Protein AF-A0A5M9J0Z9-F1 (afdb_monomer_lite)

Structure (mmCIF, N/CA/C/O backbone):
data_AF-A0A5M9J0Z9-F1
#
_entry.id   AF-A0A5M9J0Z9-F1
#
loop_
_atom_site.group_PDB
_atom_site.id
_atom_site.type_symbol
_atom_site.label_atom_id
_atom_site.label_alt_id
_atom_site.label_comp_id
_atom_site.label_asym_id
_atom_site.label_entity_id
_atom_site.label_seq_id
_atom_site.pdbx_PDB_ins_code
_atom_site.Cartn_x
_atom_site.Cartn_y
_atom_site.Cartn_z
_atom_site.occupancy
_atom_site.B_iso_or_equiv
_atom_site.auth_seq_id
_atom_site.auth_comp_id
_atom_site.auth_asym_id
_atom_site.auth_atom_id
_atom_site.pdbx_PDB_model_num
A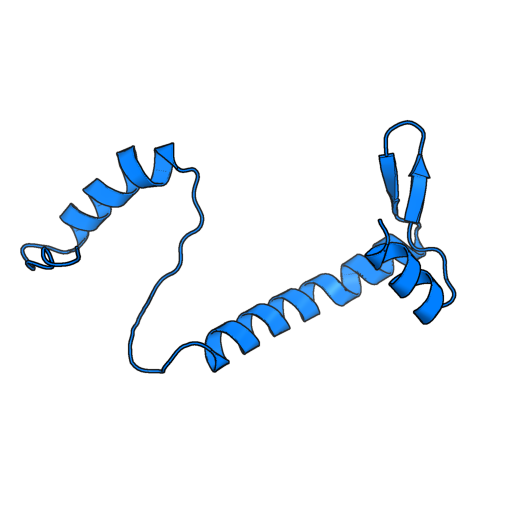TOM 1 N N . MET A 1 1 ? -14.709 8.077 1.465 1.00 53.50 1 MET A N 1
ATOM 2 C CA . MET A 1 1 ? -15.588 7.350 2.412 1.00 53.50 1 MET A CA 1
ATOM 3 C C . MET A 1 1 ? -16.349 6.219 1.716 1.00 53.50 1 MET A C 1
ATOM 5 O O . MET A 1 1 ? -16.259 5.108 2.203 1.00 53.50 1 MET A O 1
ATOM 9 N N . LEU A 1 2 ? -16.974 6.452 0.547 1.00 55.47 2 LEU A N 1
ATOM 10 C CA . LEU A 1 2 ? -17.683 5.414 -0.234 1.00 55.47 2 LEU A CA 1
ATOM 11 C C . LEU A 1 2 ? -16.816 4.203 -0.644 1.00 55.47 2 LEU A C 1
ATOM 13 O O . LEU A 1 2 ? -17.276 3.070 -0.568 1.00 55.47 2 LEU A O 1
ATOM 17 N N . VAL A 1 3 ? -15.550 4.427 -1.020 1.00 57.91 3 VAL A N 1
ATOM 18 C CA . VAL A 1 3 ? -14.634 3.345 -1.442 1.00 57.91 3 VAL A CA 1
ATOM 19 C C . VAL A 1 3 ? -14.294 2.388 -0.291 1.00 57.91 3 VAL A C 1
ATOM 21 O O . VAL A 1 3 ? -14.245 1.179 -0.488 1.00 57.91 3 VAL A O 1
ATOM 24 N N . ALA A 1 4 ? -14.113 2.914 0.924 1.00 61.25 4 ALA A N 1
ATOM 25 C CA . ALA A 1 4 ? -13.791 2.105 2.098 1.00 61.25 4 ALA A CA 1
ATOM 26 C C . ALA A 1 4 ? -14.956 1.181 2.481 1.00 61.25 4 ALA A C 1
ATOM 28 O O . ALA A 1 4 ? -14.744 0.008 2.762 1.00 61.25 4 ALA A O 1
ATOM 29 N N . THR A 1 5 ? -16.192 1.686 2.413 1.00 64.00 5 THR A N 1
ATOM 30 C CA . THR A 1 5 ? -17.393 0.904 2.733 1.00 64.00 5 THR A CA 1
ATOM 31 C C . THR A 1 5 ? -17.616 -0.231 1.735 1.00 64.00 5 THR A C 1
ATOM 33 O O . THR A 1 5 ? -18.000 -1.324 2.132 1.00 64.00 5 THR A O 1
ATOM 36 N N . HIS A 1 6 ? -17.327 -0.012 0.447 1.00 72.56 6 HIS A N 1
ATOM 37 C CA . HIS A 1 6 ? -17.419 -1.071 -0.563 1.00 72.56 6 HIS A CA 1
ATOM 38 C C . HIS A 1 6 ? -16.424 -2.208 -0.289 1.00 72.56 6 HIS A C 1
ATOM 40 O O . HIS A 1 6 ? -16.767 -3.382 -0.406 1.00 72.56 6 HIS A O 1
ATOM 46 N N . LEU A 1 7 ? -15.207 -1.865 0.141 1.00 76.69 7 LEU A N 1
ATOM 47 C CA . LEU A 1 7 ? -14.186 -2.846 0.496 1.00 76.69 7 LEU A CA 1
ATOM 48 C C . LEU A 1 7 ? -14.576 -3.665 1.738 1.00 76.69 7 LEU A C 1
ATOM 50 O O . LEU A 1 7 ? -14.436 -4.885 1.739 1.00 76.69 7 LEU A O 1
ATOM 54 N N . GLU A 1 8 ? -15.122 -3.017 2.769 1.00 79.31 8 GLU A N 1
ATOM 55 C CA . GLU A 1 8 ? -15.630 -3.706 3.963 1.00 79.31 8 GLU A CA 1
ATOM 56 C C . GLU A 1 8 ? -16.792 -4.654 3.641 1.00 79.31 8 GLU A C 1
ATOM 58 O O . GLU A 1 8 ? -16.852 -5.756 4.185 1.00 79.31 8 GLU A O 1
ATOM 63 N N . VAL A 1 9 ? -17.684 -4.259 2.725 1.00 77.62 9 VAL A N 1
ATOM 64 C CA . VAL A 1 9 ? -18.789 -5.107 2.248 1.00 77.62 9 VAL A CA 1
ATOM 65 C C . VAL A 1 9 ? -18.264 -6.330 1.497 1.00 77.62 9 VAL A C 1
ATOM 67 O O . VAL A 1 9 ? -18.752 -7.433 1.726 1.00 77.62 9 VAL 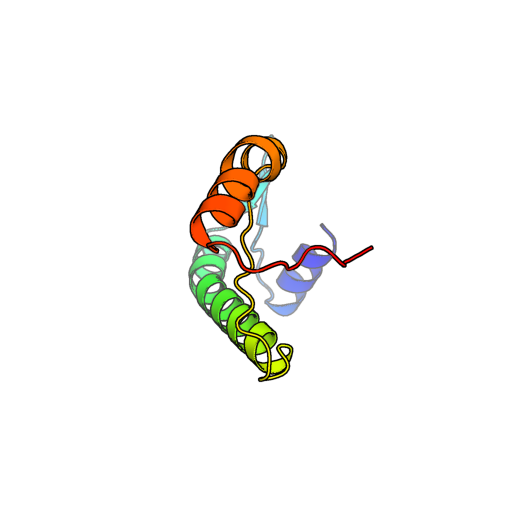A O 1
ATOM 70 N N . MET A 1 10 ? -17.249 -6.167 0.645 1.00 78.38 10 MET A N 1
ATOM 71 C CA . MET A 1 10 ? -16.645 -7.287 -0.085 1.00 78.38 10 MET A CA 1
ATOM 72 C C . MET A 1 10 ? -15.896 -8.268 0.828 1.00 78.38 10 MET A C 1
ATOM 74 O O . MET A 1 10 ? -15.934 -9.472 0.592 1.00 78.38 10 MET A O 1
ATOM 78 N N . ILE A 1 11 ? -15.215 -7.768 1.863 1.00 82.75 11 ILE A N 1
ATOM 79 C CA . ILE A 1 11 ? -14.436 -8.592 2.805 1.00 82.75 11 ILE A CA 1
ATOM 80 C C . ILE A 1 11 ? -15.332 -9.174 3.915 1.00 82.75 11 ILE A C 1
ATOM 82 O O . ILE A 1 11 ? -14.972 -10.155 4.566 1.00 82.75 11 ILE A O 1
ATOM 86 N N . GLY A 1 12 ? -16.507 -8.583 4.151 1.00 82.81 12 GLY A N 1
ATOM 87 C CA . GLY A 1 12 ? -17.436 -8.989 5.209 1.00 82.81 12 GLY A CA 1
ATOM 88 C C . GLY A 1 12 ? -16.938 -8.669 6.625 1.00 82.81 12 GLY A C 1
ATOM 89 O O . GLY A 1 12 ? -17.470 -9.191 7.606 1.00 82.81 12 GLY A O 1
ATOM 90 N N . ARG A 1 13 ? -15.903 -7.830 6.756 1.00 83.44 13 ARG A N 1
ATOM 91 C CA . ARG A 1 13 ? -15.315 -7.396 8.032 1.00 83.44 13 ARG A CA 1
ATOM 92 C C . ARG A 1 13 ? -15.171 -5.881 8.043 1.00 83.44 13 ARG A C 1
ATOM 94 O O . ARG A 1 13 ? -14.773 -5.278 7.053 1.00 83.44 13 ARG A O 1
ATOM 101 N N . GLN A 1 14 ? -15.432 -5.287 9.203 1.00 81.81 14 GLN A N 1
ATOM 102 C CA . GLN A 1 14 ? -15.170 -3.874 9.438 1.00 81.81 14 GLN A CA 1
ATOM 103 C C . GLN A 1 14 ? -13.659 -3.653 9.596 1.00 81.81 14 GLN A C 1
ATOM 105 O O . GLN A 1 14 ? -13.025 -4.206 10.501 1.00 81.81 14 GLN A O 1
ATOM 110 N N . LEU A 1 15 ? -13.081 -2.866 8.695 1.00 84.31 15 LEU A N 1
ATOM 111 C CA . LEU A 1 15 ? -11.665 -2.500 8.672 1.00 84.31 15 LEU A CA 1
ATOM 112 C C . LEU A 1 15 ? -11.435 -1.134 9.319 1.00 84.31 15 LEU A C 1
ATOM 114 O O . LEU A 1 15 ? -10.332 -0.850 9.780 1.00 84.31 15 LEU A O 1
ATOM 118 N N . PHE A 1 16 ? -12.479 -0.311 9.390 1.00 85.38 16 PHE A N 1
ATOM 119 C CA . PHE A 1 16 ? -12.445 1.060 9.858 1.00 85.38 16 PHE A CA 1
ATOM 120 C C . PHE A 1 16 ? -13.476 1.283 10.968 1.00 85.38 16 PHE A C 1
ATOM 122 O O . PHE A 1 16 ? -14.647 0.932 10.846 1.00 85.38 16 PHE A O 1
ATOM 129 N N . VAL A 1 17 ? -13.062 1.937 12.048 1.00 85.00 17 VAL A N 1
ATOM 130 C CA . VAL A 1 17 ? -13.938 2.401 13.128 1.00 85.00 17 VAL A CA 1
ATOM 131 C C . VAL A 1 17 ? -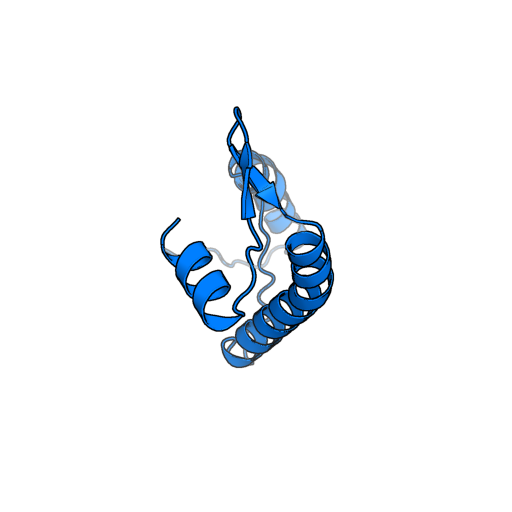13.950 3.922 13.177 1.00 85.00 17 VAL A C 1
ATOM 133 O O . VAL A 1 17 ? -12.934 4.587 12.959 1.00 85.00 17 VAL A O 1
ATOM 136 N N . ARG A 1 18 ? -15.122 4.496 13.462 1.00 82.31 18 ARG A N 1
ATOM 137 C CA . ARG A 1 18 ? -15.254 5.939 13.679 1.00 82.31 18 ARG A CA 1
ATOM 138 C C . ARG A 1 18 ? -14.751 6.287 15.075 1.00 82.31 18 ARG A C 1
ATOM 140 O O . ARG A 1 18 ? -15.324 5.851 16.068 1.00 82.31 18 ARG A O 1
ATOM 147 N N . ALA A 1 19 ? -13.714 7.109 15.135 1.00 79.19 19 ALA A N 1
ATOM 148 C CA . ALA A 1 19 ? -13.216 7.723 16.353 1.00 79.19 19 ALA A CA 1
ATOM 149 C C . ALA A 1 19 ? -13.642 9.197 16.413 1.00 79.19 19 ALA A C 1
ATOM 151 O O . ALA A 1 19 ? -13.926 9.828 15.395 1.00 79.19 19 ALA A O 1
ATOM 152 N N . ALA A 1 20 ? -13.622 9.787 17.611 1.00 74.81 20 ALA A N 1
ATOM 153 C CA . ALA A 1 20 ? -13.999 11.189 17.828 1.00 74.81 20 ALA A CA 1
ATOM 154 C C . ALA A 1 20 ? -13.166 12.204 17.009 1.00 74.81 20 ALA A C 1
ATOM 156 O O . ALA A 1 20 ? -13.566 13.355 16.870 1.00 74.81 20 ALA A O 1
ATOM 157 N N . ARG A 1 21 ? -12.010 11.789 16.467 1.00 75.56 21 ARG A N 1
ATOM 158 C CA . ARG A 1 21 ? -11.098 12.622 15.663 1.00 75.56 21 ARG A CA 1
ATOM 159 C C . ARG A 1 21 ? -10.848 12.089 14.247 1.00 75.56 21 ARG A C 1
ATOM 161 O O . ARG A 1 21 ? -9.915 12.543 13.596 1.00 75.56 21 ARG A O 1
ATOM 168 N N . GLY A 1 22 ? -11.651 11.142 13.762 1.00 80.81 22 GLY A N 1
ATOM 169 C CA . GLY A 1 22 ? -11.504 10.626 12.402 1.00 80.81 22 GLY A CA 1
ATOM 170 C C . GLY A 1 22 ? -11.819 9.144 12.273 1.00 80.81 22 GLY A C 1
ATOM 171 O O . GLY A 1 22 ? -12.670 8.602 12.973 1.00 80.81 22 GLY A O 1
ATOM 172 N N . VAL A 1 23 ? -11.140 8.496 11.335 1.00 83.38 23 VAL A N 1
ATOM 173 C CA . VAL A 1 23 ? -11.288 7.071 11.057 1.00 83.38 23 VAL A CA 1
ATOM 174 C C . VAL A 1 23 ? -10.017 6.366 11.509 1.00 83.38 23 VAL A C 1
ATOM 176 O O . VAL A 1 23 ? -8.926 6.756 11.101 1.00 83.38 23 VAL A O 1
ATOM 179 N N . THR A 1 24 ? -10.169 5.339 12.336 1.00 86.69 24 THR A N 1
ATOM 180 C CA . THR A 1 24 ? -9.065 4.493 12.803 1.00 86.69 24 THR A CA 1
ATOM 181 C C . THR A 1 24 ? -9.252 3.087 12.248 1.00 86.69 24 THR A C 1
ATOM 183 O O . THR A 1 24 ? -10.377 2.677 11.968 1.00 86.69 24 THR A O 1
ATOM 186 N N . LEU A 1 25 ? -8.165 2.346 12.063 1.00 87.31 25 LEU A N 1
ATOM 187 C CA . LEU A 1 25 ? -8.231 0.954 11.633 1.00 87.31 25 LEU A CA 1
ATOM 188 C C . LEU A 1 25 ? -8.664 0.048 12.792 1.00 87.31 25 LEU A C 1
ATOM 190 O O . LEU A 1 25 ? -8.370 0.311 13.958 1.00 87.31 25 LEU A O 1
ATOM 194 N N . THR A 1 26 ? -9.374 -1.030 12.473 1.00 90.00 26 THR A N 1
ATOM 195 C CA . THR A 1 26 ? -9.537 -2.164 13.391 1.00 90.00 26 THR A CA 1
ATOM 196 C C . THR A 1 26 ? -8.263 -3.014 13.387 1.00 90.00 26 THR A C 1
ATOM 198 O O . THR A 1 26 ? -7.484 -2.914 12.442 1.00 90.00 26 THR A O 1
ATOM 201 N N . PRO A 1 27 ? -8.054 -3.927 14.354 1.00 89.31 27 PRO A N 1
ATOM 202 C CA . PRO A 1 27 ? -6.921 -4.859 14.301 1.00 89.31 27 PRO A CA 1
ATOM 203 C C . PRO A 1 27 ? -6.876 -5.676 12.997 1.00 89.31 27 PRO A C 1
ATOM 205 O O . PRO A 1 27 ? -5.810 -5.947 12.453 1.00 89.31 27 PRO A O 1
ATOM 208 N N . VAL A 1 28 ? -8.051 -6.023 12.458 1.00 86.94 28 VAL A N 1
ATOM 209 C CA . VAL A 1 28 ? -8.182 -6.685 11.151 1.00 86.94 28 VAL A CA 1
ATOM 210 C C . VAL A 1 28 ? -7.805 -5.729 10.015 1.00 86.94 28 VAL A C 1
ATOM 212 O O . VAL A 1 28 ? -7.114 -6.134 9.087 1.00 86.94 28 VAL A O 1
ATOM 215 N N . GLY A 1 29 ? -8.217 -4.462 10.102 1.00 89.31 29 GLY A N 1
ATOM 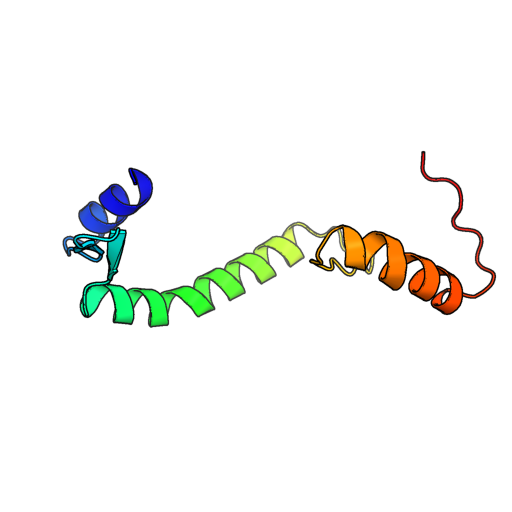216 C CA . GLY A 1 29 ? -7.830 -3.402 9.171 1.00 89.31 29 GLY A CA 1
ATOM 217 C C . GLY A 1 29 ? -6.328 -3.133 9.141 1.00 89.31 29 GLY A C 1
ATOM 218 O O . GLY A 1 29 ? -5.768 -2.985 8.059 1.00 89.31 29 GLY A O 1
ATOM 219 N N . GLU A 1 30 ? -5.662 -3.117 10.296 1.00 90.06 30 GLU A N 1
ATOM 220 C CA . GLU A 1 30 ? -4.207 -2.939 10.384 1.00 90.06 30 GLU A CA 1
ATOM 221 C C . GLU A 1 30 ? -3.454 -4.110 9.756 1.00 90.06 30 GLU A C 1
ATOM 223 O O . GLU A 1 30 ? -2.539 -3.894 8.960 1.00 90.06 30 GLU A O 1
ATOM 228 N N . GLN A 1 31 ? -3.867 -5.344 10.059 1.00 89.62 31 GLN A N 1
ATOM 229 C CA . GLN A 1 31 ? -3.268 -6.535 9.462 1.00 89.62 31 GLN A CA 1
ATOM 230 C C . GLN A 1 31 ? -3.474 -6.553 7.941 1.00 89.62 31 GLN A C 1
ATOM 232 O O . GLN A 1 31 ? -2.516 -6.715 7.191 1.00 89.62 31 GLN A O 1
ATOM 237 N N . TYR A 1 32 ? -4.699 -6.287 7.480 1.00 87.94 32 TYR A N 1
ATOM 238 C CA . TYR A 1 32 ? -5.012 -6.214 6.053 1.00 87.94 32 TYR A CA 1
ATOM 239 C C . TYR A 1 32 ? -4.202 -5.126 5.337 1.00 87.94 32 TYR A C 1
ATOM 241 O O . TYR A 1 32 ? -3.661 -5.360 4.257 1.00 87.94 32 TYR A O 1
ATOM 249 N N . LEU A 1 33 ? -4.069 -3.944 5.950 1.00 87.94 33 LEU A N 1
ATOM 250 C CA . LEU A 1 33 ? -3.249 -2.863 5.412 1.00 87.94 33 LEU A CA 1
ATOM 251 C C . LEU A 1 33 ? -1.784 -3.293 5.286 1.00 87.94 33 LEU A C 1
ATOM 253 O O . LEU A 1 33 ? -1.164 -3.046 4.250 1.00 87.94 33 LEU A O 1
ATOM 257 N N . LYS A 1 34 ? -1.235 -3.945 6.316 1.00 89.81 34 LYS A N 1
ATOM 258 C CA . LYS A 1 34 ? 0.149 -4.430 6.316 1.00 89.81 34 LYS A CA 1
ATOM 259 C C . LYS A 1 34 ? 0.400 -5.431 5.187 1.00 89.81 34 LYS A C 1
ATOM 261 O O . LYS A 1 34 ? 1.423 -5.331 4.514 1.00 89.81 34 LYS A O 1
ATOM 266 N N . ASP A 1 35 ? -0.547 -6.334 4.951 1.00 88.75 35 ASP A N 1
ATOM 267 C CA . ASP A 1 35 ? -0.425 -7.380 3.934 1.00 88.75 35 ASP A CA 1
ATOM 268 C C . ASP A 1 35 ? -0.584 -6.827 2.505 1.00 88.75 35 ASP A C 1
ATOM 270 O O . ASP A 1 35 ? 0.143 -7.228 1.594 1.00 88.75 35 ASP A O 1
ATOM 274 N N . ILE A 1 36 ? -1.496 -5.868 2.291 1.00 89.75 36 ILE A N 1
ATOM 275 C CA . ILE A 1 36 ? -1.813 -5.357 0.947 1.00 89.75 36 ILE A CA 1
ATOM 276 C C . ILE A 1 36 ? -0.895 -4.213 0.489 1.00 89.75 36 ILE A C 1
ATOM 278 O O . ILE A 1 36 ? -0.704 -4.032 -0.713 1.00 89.75 36 ILE A O 1
ATOM 282 N N . SER A 1 37 ? -0.308 -3.434 1.409 1.00 88.50 37 SER A N 1
ATOM 283 C CA . SER A 1 37 ? 0.449 -2.217 1.053 1.00 88.50 37 SER A CA 1
ATOM 284 C C . SER A 1 37 ? 1.629 -2.508 0.122 1.00 88.50 37 SER A C 1
ATOM 286 O O . SER A 1 37 ? 1.805 -1.825 -0.886 1.00 88.50 37 SER A O 1
ATOM 288 N N . GLY A 1 38 ? 2.404 -3.558 0.410 1.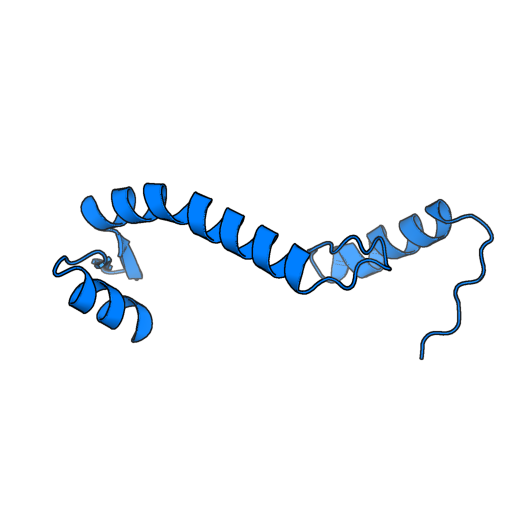00 87.00 38 GLY A N 1
ATOM 289 C CA . GLY A 1 38 ? 3.532 -3.955 -0.441 1.00 87.00 38 GLY A CA 1
ATOM 290 C C . GLY A 1 38 ? 3.094 -4.492 -1.808 1.00 87.00 38 GLY A C 1
ATOM 291 O O . GLY A 1 38 ? 3.767 -4.261 -2.815 1.00 87.00 38 GLY A O 1
ATOM 292 N N . LEU A 1 39 ? 1.938 -5.162 -1.869 1.00 90.50 39 LEU A N 1
ATOM 293 C CA . LEU A 1 39 ? 1.368 -5.663 -3.120 1.00 90.50 39 LEU A CA 1
ATOM 294 C C . LEU A 1 39 ? 0.887 -4.515 -4.009 1.00 90.50 39 LEU A C 1
ATOM 296 O O . LEU A 1 39 ? 1.178 -4.519 -5.202 1.00 90.50 39 LEU A O 1
ATOM 300 N N . LEU A 1 40 ? 0.215 -3.513 -3.434 1.00 90.19 40 LEU A N 1
ATOM 301 C CA . LEU A 1 40 ? -0.195 -2.314 -4.169 1.00 90.19 40 LEU A CA 1
ATOM 302 C C . LEU A 1 40 ? 1.011 -1.546 -4.702 1.00 90.19 40 LEU A C 1
ATOM 304 O O . LEU A 1 40 ? 0.998 -1.136 -5.856 1.00 90.19 40 LEU A O 1
ATOM 308 N N . GLN A 1 41 ? 2.066 -1.401 -3.899 1.00 86.38 41 GLN A N 1
ATOM 309 C CA . GLN A 1 41 ? 3.293 -0.749 -4.355 1.00 86.38 41 GLN A CA 1
ATOM 310 C C . GLN A 1 41 ? 3.945 -1.522 -5.509 1.00 86.38 41 GLN A C 1
ATOM 312 O O . GLN A 1 41 ? 4.373 -0.938 -6.501 1.00 86.38 41 GLN A O 1
ATOM 317 N N . SER A 1 42 ? 3.977 -2.851 -5.417 1.00 86.44 42 SER A N 1
ATOM 318 C CA . SER A 1 42 ? 4.497 -3.701 -6.493 1.00 86.44 42 SER A CA 1
ATOM 319 C C . SER A 1 42 ? 3.650 -3.594 -7.764 1.00 86.44 42 SER A C 1
ATOM 321 O O . SER A 1 42 ? 4.196 -3.554 -8.867 1.00 86.44 42 SER A O 1
ATOM 323 N N . LEU A 1 43 ? 2.325 -3.515 -7.616 1.00 88.06 43 LEU A N 1
ATOM 324 C CA . LEU A 1 43 ? 1.389 -3.310 -8.718 1.00 88.06 43 LEU A CA 1
ATOM 325 C C . LEU A 1 43 ? 1.585 -1.941 -9.377 1.00 88.06 43 LEU A C 1
ATOM 327 O O . LEU A 1 43 ? 1.592 -1.863 -10.603 1.00 88.06 43 LEU A O 1
ATOM 331 N N . GLU A 1 44 ? 1.773 -0.884 -8.587 1.00 84.88 44 GLU A N 1
ATOM 332 C CA . GLU A 1 44 ? 2.069 0.464 -9.080 1.00 84.88 44 GLU A CA 1
ATOM 333 C C . GLU A 1 44 ? 3.344 0.458 -9.927 1.00 84.88 44 GLU A C 1
ATOM 335 O O . GLU A 1 44 ? 3.310 0.873 -11.083 1.00 84.88 44 GLU A O 1
ATOM 340 N N . VAL A 1 45 ? 4.429 -0.131 -9.415 1.00 83.38 45 VAL A N 1
ATOM 341 C CA . VAL A 1 45 ? 5.701 -0.260 -10.145 1.00 83.38 45 VAL A CA 1
ATOM 342 C C . VAL A 1 45 ? 5.539 -1.080 -11.428 1.00 83.38 45 VAL A C 1
ATOM 344 O O . VAL A 1 45 ? 6.076 -0.714 -12.473 1.00 83.38 45 VAL A O 1
ATOM 347 N N . ALA A 1 46 ? 4.809 -2.197 -11.382 1.00 83.12 46 ALA A N 1
ATOM 348 C CA . ALA A 1 46 ? 4.558 -3.018 -12.566 1.00 83.12 46 ALA A CA 1
ATOM 349 C C . ALA A 1 46 ? 3.732 -2.263 -13.619 1.00 83.12 46 ALA A C 1
ATOM 351 O O . ALA A 1 46 ? 4.029 -2.348 -14.810 1.00 83.12 46 ALA A O 1
ATOM 352 N N . THR A 1 47 ? 2.741 -1.488 -13.176 1.00 85.00 47 THR A N 1
ATOM 353 C CA . THR A 1 47 ? 1.912 -0.642 -14.041 1.00 85.00 47 THR A CA 1
ATOM 354 C C . THR A 1 47 ? 2.742 0.478 -14.653 1.00 85.00 47 THR A C 1
ATOM 356 O O . THR A 1 47 ? 2.644 0.714 -15.850 1.00 85.00 47 THR A O 1
ATOM 359 N N . GLU A 1 48 ? 3.609 1.125 -13.874 1.00 82.75 48 GLU A N 1
ATOM 360 C CA . GLU A 1 48 ? 4.494 2.181 -14.367 1.00 82.75 48 GLU A CA 1
ATOM 361 C C . GLU A 1 48 ? 5.489 1.645 -15.401 1.00 82.75 48 GLU A C 1
ATOM 363 O O . GLU A 1 48 ? 5.702 2.286 -16.427 1.00 82.75 48 GLU A O 1
ATOM 368 N N . ARG A 1 49 ? 6.029 0.436 -15.203 1.00 79.38 49 ARG A N 1
ATOM 369 C CA . ARG A 1 49 ? 6.881 -0.235 -16.201 1.00 79.38 49 ARG A CA 1
ATOM 370 C C . ARG A 1 49 ? 6.126 -0.598 -17.474 1.00 79.38 49 ARG A C 1
ATOM 372 O O . ARG A 1 49 ? 6.684 -0.461 -18.551 1.00 79.38 49 ARG A O 1
ATOM 379 N N . ALA A 1 50 ? 4.888 -1.074 -17.350 1.00 79.75 50 ALA A N 1
ATOM 380 C CA . ALA A 1 50 ? 4.059 -1.428 -18.501 1.00 79.75 50 ALA A CA 1
ATOM 381 C C . ALA A 1 50 ? 3.564 -0.192 -19.270 1.00 79.75 50 ALA A C 1
ATOM 383 O O . ALA A 1 50 ? 3.387 -0.256 -20.482 1.00 79.75 50 ALA A O 1
ATOM 384 N N . ALA A 1 51 ? 3.331 0.918 -18.565 1.00 79.31 51 ALA A N 1
ATOM 385 C CA . ALA A 1 51 ? 2.907 2.191 -19.140 1.00 79.31 51 ALA A CA 1
ATOM 386 C C . ALA A 1 51 ? 4.077 3.011 -19.702 1.00 79.31 51 ALA A C 1
ATOM 388 O O . ALA A 1 51 ? 3.865 3.868 -20.557 1.00 79.31 51 ALA A O 1
ATOM 389 N N . SER A 1 52 ? 5.296 2.780 -19.212 1.00 67.69 52 SER A N 1
ATOM 390 C CA . SER A 1 52 ? 6.497 3.418 -19.742 1.00 67.69 52 SER A CA 1
ATOM 391 C C . SER A 1 52 ? 6.868 2.786 -21.079 1.00 67.69 52 SER A C 1
ATOM 393 O O . SER A 1 52 ? 7.285 1.631 -21.144 1.00 67.69 52 SER A O 1
ATOM 395 N N . ASP A 1 53 ? 6.738 3.566 -22.150 1.00 60.72 53 ASP A N 1
ATOM 396 C CA . ASP A 1 53 ? 7.343 3.242 -23.436 1.00 60.72 53 ASP A CA 1
ATOM 397 C C . ASP A 1 53 ? 8.862 3.116 -23.232 1.00 60.72 53 ASP A C 1
ATOM 399 O O . ASP A 1 53 ? 9.496 3.986 -22.629 1.00 60.72 53 ASP A O 1
ATOM 403 N N . VAL A 1 54 ? 9.445 2.008 -23.689 1.00 55.72 54 VAL A N 1
ATOM 404 C CA . VAL A 1 54 ? 10.811 1.527 -23.376 1.00 55.72 54 VAL A CA 1
ATOM 405 C C . VAL A 1 54 ? 11.933 2.479 -23.858 1.00 55.72 54 VAL A C 1
ATOM 407 O O . VAL A 1 54 ? 13.117 2.178 -23.737 1.00 55.72 54 VAL A O 1
ATOM 410 N N . SER A 1 55 ? 11.607 3.663 -24.377 1.00 54.34 55 SER A N 1
ATOM 411 C CA . SER A 1 55 ? 12.549 4.563 -25.043 1.00 54.34 55 SER A CA 1
ATOM 412 C C . SER A 1 55 ? 13.031 5.775 -24.238 1.00 54.34 55 SER A C 1
ATOM 414 O O . SER A 1 55 ? 13.852 6.522 -24.768 1.00 54.34 55 SER A O 1
ATOM 416 N N . LEU A 1 56 ? 12.577 6.021 -23.003 1.00 53.22 56 LEU A N 1
ATOM 417 C CA . LEU A 1 56 ? 13.038 7.186 -22.229 1.00 53.22 56 LEU A CA 1
ATOM 418 C C . LEU A 1 56 ? 13.362 6.827 -20.776 1.00 53.22 56 LEU A C 1
ATOM 420 O O . LEU A 1 56 ? 12.486 6.453 -20.003 1.00 53.22 56 LEU A O 1
ATOM 424 N N . ASP A 1 57 ? 14.630 7.013 -20.409 1.00 57.81 57 ASP A N 1
ATOM 425 C CA . ASP A 1 57 ? 15.186 6.889 -19.055 1.00 57.81 57 ASP A CA 1
ATOM 426 C C . ASP A 1 57 ? 14.667 8.042 -18.161 1.00 57.81 57 ASP A C 1
ATOM 428 O O . ASP A 1 57 ? 15.374 8.985 -17.796 1.00 57.81 57 ASP A O 1
ATOM 432 N N . CYS A 1 58 ? 13.351 8.058 -17.926 1.00 61.12 58 CYS A N 1
ATOM 433 C CA . CYS A 1 58 ? 12.647 9.133 -17.241 1.00 61.12 58 CYS A CA 1
ATOM 434 C C . CYS A 1 58 ? 12.584 8.848 -15.736 1.00 61.12 58 CYS A C 1
ATOM 436 O O . CYS A 1 58 ? 11.788 8.036 -15.270 1.00 61.12 58 CYS A O 1
ATOM 438 N N . LEU A 1 59 ? 13.404 9.556 -14.957 1.00 62.75 59 LEU A N 1
ATOM 439 C CA . LEU A 1 59 ? 13.324 9.539 -13.498 1.00 62.75 59 LEU A CA 1
ATOM 440 C C . LEU A 1 59 ? 12.230 10.506 -13.016 1.00 62.75 59 LEU A C 1
ATOM 442 O O . LEU A 1 59 ? 12.412 11.726 -13.042 1.00 62.75 59 LEU A O 1
ATOM 446 N N . ARG A 1 60 ? 11.102 9.970 -12.538 1.00 64.19 60 ARG A N 1
ATOM 447 C CA . ARG A 1 60 ? 10.036 10.754 -11.897 1.00 64.19 60 ARG A CA 1
ATOM 448 C C . ARG A 1 60 ? 10.376 10.998 -10.424 1.00 64.19 60 ARG A C 1
ATOM 450 O O . ARG A 1 60 ? 10.480 10.064 -9.637 1.00 64.19 60 ARG A O 1
ATOM 457 N N . LEU A 1 61 ? 10.531 12.265 -10.042 1.00 67.69 61 LEU A N 1
ATOM 458 C CA . LEU A 1 61 ? 10.799 12.684 -8.664 1.00 67.69 61 LEU A CA 1
ATOM 459 C C . LEU A 1 61 ? 9.588 13.429 -8.099 1.00 67.69 61 LEU A C 1
ATOM 461 O O . LEU A 1 61 ? 9.083 14.360 -8.723 1.00 67.69 61 LEU A O 1
ATOM 465 N N . HIS A 1 62 ? 9.139 13.049 -6.904 1.00 73.88 62 HIS A N 1
ATOM 466 C CA . HIS A 1 62 ? 8.152 13.816 -6.142 1.00 73.88 62 HIS A CA 1
ATOM 467 C C . HIS A 1 62 ? 8.869 14.698 -5.118 1.00 73.88 62 HIS A C 1
ATOM 469 O O . HIS A 1 62 ? 9.594 14.205 -4.256 1.00 73.88 62 HIS A O 1
ATOM 475 N N . SER A 1 63 ? 8.651 16.011 -5.193 1.00 78.50 63 SER A N 1
ATOM 476 C CA . SER A 1 63 ? 9.189 16.981 -4.237 1.00 78.50 63 SER A CA 1
ATOM 477 C C . SER A 1 63 ? 8.199 18.106 -3.957 1.00 78.50 63 SER A C 1
ATOM 479 O O . SER A 1 63 ? 7.269 18.330 -4.731 1.00 78.50 63 SER A O 1
ATOM 481 N N . SER A 1 64 ? 8.424 18.872 -2.884 1.00 86.50 64 SER A N 1
ATOM 482 C CA . SER A 1 64 ? 7.683 20.122 -2.691 1.00 86.50 64 SER A CA 1
ATOM 483 C C . SER A 1 64 ? 7.983 21.103 -3.842 1.00 86.50 64 SER A C 1
ATOM 485 O O . SER A 1 64 ? 9.118 21.119 -4.336 1.00 86.50 64 SER A O 1
ATOM 487 N N . PRO A 1 65 ? 7.013 21.935 -4.276 1.00 79.12 65 PRO A N 1
ATOM 488 C CA . PRO A 1 65 ? 7.206 22.856 -5.401 1.00 79.12 65 PRO A CA 1
ATOM 489 C C . PRO A 1 65 ? 8.411 23.783 -5.208 1.00 79.12 65 PRO A C 1
ATOM 491 O O . PRO A 1 65 ? 9.213 23.967 -6.121 1.00 79.12 65 PRO A O 1
ATOM 494 N N . SER A 1 66 ? 8.587 24.299 -3.988 1.00 83.56 66 SER A N 1
ATOM 495 C CA . SER A 1 66 ? 9.702 25.181 -3.637 1.00 83.56 66 SER A CA 1
ATOM 496 C C . SER A 1 66 ? 11.056 24.477 -3.739 1.00 83.56 66 SER A C 1
ATOM 498 O O . SER A 1 66 ? 12.007 25.067 -4.238 1.00 83.56 66 SER A O 1
ATOM 500 N N . PHE A 1 67 ? 11.155 23.213 -3.313 1.00 83.38 67 PHE A N 1
ATOM 501 C CA . PHE A 1 67 ? 12.392 22.435 -3.429 1.00 83.38 67 PHE A CA 1
ATOM 502 C C . PHE A 1 67 ? 12.712 22.091 -4.889 1.00 83.38 67 PHE A C 1
ATOM 504 O O . PHE A 1 67 ? 13.857 22.231 -5.321 1.00 83.38 67 PHE A O 1
ATOM 511 N N . GLY A 1 68 ? 11.691 21.696 -5.656 1.00 83.94 68 GLY A N 1
ATOM 512 C CA . GLY A 1 68 ? 11.820 21.374 -7.076 1.00 83.94 68 GLY A CA 1
ATOM 513 C C . GLY A 1 68 ? 12.365 22.550 -7.890 1.00 83.94 68 GLY A C 1
ATOM 514 O O . GLY A 1 68 ? 13.359 22.409 -8.600 1.00 83.94 68 GLY A O 1
ATOM 515 N N . LEU A 1 69 ? 11.751 23.726 -7.736 1.00 81.31 69 LEU A N 1
ATOM 516 C CA . LEU A 1 69 ? 12.084 24.918 -8.522 1.00 81.31 69 LEU A CA 1
ATOM 517 C C . LEU A 1 69 ? 13.357 25.625 -8.046 1.00 81.31 69 LEU A C 1
ATOM 519 O O . LEU A 1 69 ? 14.204 25.969 -8.864 1.00 81.31 69 LEU A O 1
ATOM 523 N N . LEU A 1 70 ? 13.503 25.856 -6.736 1.00 82.62 70 LEU A N 1
ATOM 524 C CA . LEU A 1 70 ? 14.569 26.727 -6.219 1.00 82.62 70 LEU A CA 1
ATOM 525 C C . LEU A 1 70 ? 15.901 26.001 -6.018 1.00 82.62 70 LEU A C 1
ATOM 527 O O . LEU A 1 70 ? 16.943 26.650 -5.966 1.00 82.62 70 LEU A O 1
ATOM 531 N N . TRP A 1 71 ? 15.879 24.675 -5.874 1.00 82.81 71 TRP A N 1
ATOM 532 C CA . TRP A 1 71 ? 17.075 23.909 -5.526 1.00 82.81 71 TRP A CA 1
ATOM 533 C C . TRP A 1 71 ? 17.379 22.787 -6.519 1.00 82.81 71 TRP A C 1
ATOM 535 O O . TRP A 1 71 ? 18.517 22.669 -6.974 1.00 82.81 71 TRP A O 1
ATOM 545 N N . LEU A 1 72 ? 16.378 21.984 -6.886 1.00 81.31 72 LEU A N 1
ATOM 546 C CA . LEU A 1 72 ? 16.585 20.779 -7.689 1.00 81.31 72 LEU A CA 1
ATOM 547 C C . LEU A 1 72 ? 16.839 21.091 -9.174 1.00 81.31 72 LEU A C 1
ATOM 549 O O . LEU A 1 72 ? 17.823 20.601 -9.726 1.00 8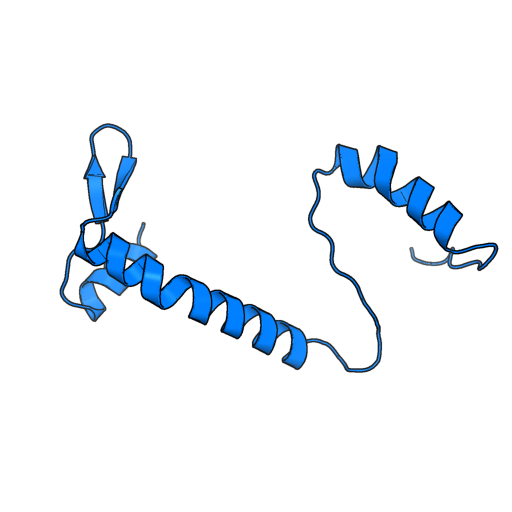1.31 72 LEU A O 1
ATOM 553 N N . MET A 1 73 ? 16.015 21.936 -9.809 1.00 82.56 73 MET A N 1
ATOM 554 C CA . MET A 1 73 ? 16.199 22.338 -11.215 1.00 82.56 73 MET A CA 1
ATOM 555 C C . MET A 1 73 ? 17.572 22.962 -11.525 1.00 82.56 73 MET A C 1
ATOM 557 O O . MET A 1 73 ? 18.245 22.444 -12.418 1.00 82.56 73 MET A O 1
ATOM 561 N N . PRO A 1 74 ? 18.053 24.001 -10.806 1.00 76.56 74 PRO A N 1
ATOM 562 C CA . PRO A 1 74 ? 19.346 24.618 -11.126 1.00 76.56 74 PRO A CA 1
ATOM 563 C C . PRO A 1 74 ? 20.526 23.650 -10.949 1.00 76.56 74 PRO A C 1
ATOM 565 O O . PRO A 1 74 ? 21.525 23.727 -11.662 1.00 76.56 74 PRO A O 1
ATOM 568 N N . ARG A 1 75 ? 20.418 22.688 -10.024 1.00 77.44 75 ARG A N 1
ATOM 569 C CA . ARG A 1 75 ? 21.437 21.646 -9.833 1.00 77.44 75 ARG A CA 1
ATOM 570 C C . ARG A 1 75 ? 21.392 20.586 -10.929 1.00 77.44 75 ARG A C 1
ATOM 572 O O . ARG A 1 75 ? 22.450 20.140 -11.365 1.00 77.44 75 ARG A O 1
ATOM 579 N N . LEU A 1 76 ? 20.205 20.228 -11.410 1.00 74.94 76 LEU A N 1
ATOM 580 C CA . LEU A 1 76 ? 20.032 19.352 -12.570 1.00 74.94 76 LEU A CA 1
ATOM 581 C C . LEU A 1 76 ? 20.614 19.963 -13.846 1.00 74.94 76 LEU A C 1
ATOM 583 O O . LEU A 1 76 ? 21.248 19.247 -14.616 1.00 74.94 76 LEU A O 1
ATOM 587 N N . GLU A 1 77 ? 20.455 21.272 -14.042 1.00 69.75 77 GLU A N 1
ATOM 588 C CA . GLU A 1 77 ? 21.082 22.001 -15.150 1.00 69.75 77 GLU A CA 1
ATOM 589 C C . GLU A 1 77 ? 22.615 21.924 -15.062 1.00 69.75 77 GLU A C 1
ATOM 591 O O . GLU A 1 77 ? 23.273 21.548 -16.030 1.00 69.75 77 GLU A O 1
ATOM 596 N N . SER A 1 78 ? 23.185 22.136 -13.867 1.00 68.62 78 SER A N 1
ATOM 597 C CA . SER A 1 78 ? 24.633 21.987 -13.644 1.00 68.62 78 SER A CA 1
ATOM 598 C C . SER A 1 78 ? 25.146 20.547 -13.799 1.00 68.62 78 SER A C 1
ATOM 600 O O . SER A 1 78 ? 26.292 20.335 -14.190 1.00 68.62 78 SER A O 1
ATOM 602 N N . PHE A 1 79 ? 24.300 19.550 -13.515 1.00 67.44 79 PHE A N 1
ATOM 603 C CA . PHE A 1 79 ? 24.625 18.125 -13.619 1.00 67.44 79 PHE A CA 1
ATOM 604 C C . PHE A 1 79 ? 24.607 17.620 -15.070 1.00 67.44 79 PHE A C 1
ATOM 606 O O . PHE A 1 79 ? 25.293 16.651 -15.388 1.00 67.44 79 PHE A O 1
ATOM 613 N N . ARG A 1 80 ? 23.855 18.276 -15.966 1.00 63.41 80 ARG A N 1
ATOM 614 C CA . ARG A 1 80 ? 23.713 17.864 -17.375 1.00 63.41 80 ARG A CA 1
ATOM 615 C C . ARG A 1 80 ? 24.855 18.315 -18.297 1.00 63.41 80 ARG A C 1
ATOM 617 O O . ARG A 1 80 ? 24.871 17.899 -19.454 1.00 63.41 80 ARG A O 1
ATOM 624 N N . GLY A 1 81 ? 25.827 19.098 -17.816 1.00 59.66 81 GLY A N 1
ATOM 625 C CA . GLY A 1 81 ? 26.883 19.663 -18.671 1.00 59.66 81 GLY A CA 1
ATOM 626 C C . GLY A 1 81 ? 26.310 20.537 -19.804 1.00 59.66 81 GLY A C 1
ATOM 627 O O . GLY A 1 81 ? 25.101 20.765 -19.846 1.00 59.66 81 GLY A O 1
ATOM 628 N N . PRO A 1 82 ? 27.128 21.063 -20.736 1.00 54.38 82 PRO A N 1
ATOM 629 C CA . PRO A 1 82 ? 26.649 21.914 -21.825 1.00 54.38 82 PRO A CA 1
ATOM 630 C C . PRO A 1 82 ? 25.933 21.065 -22.888 1.00 54.38 82 PRO A C 1
ATOM 632 O O . PRO A 1 82 ? 26.452 20.828 -23.974 1.00 54.38 82 PRO A O 1
ATOM 635 N N . SER A 1 83 ? 24.747 20.561 -22.565 1.00 50.31 83 SER A N 1
ATOM 636 C CA . SER A 1 83 ? 23.867 19.859 -23.492 1.00 50.31 83 SER A CA 1
ATOM 637 C C . SER A 1 83 ? 22.579 20.679 -23.622 1.00 50.31 83 SER A C 1
ATOM 639 O O . SER A 1 83 ? 21.833 20.798 -22.646 1.00 50.31 83 SER A O 1
ATOM 641 N N . PRO A 1 84 ? 22.327 21.327 -24.776 1.00 55.34 84 PRO A N 1
ATOM 642 C CA . PRO A 1 84 ? 21.238 22.278 -24.919 1.00 55.34 84 PRO A CA 1
ATOM 643 C C . PRO A 1 84 ? 19.933 21.507 -25.118 1.00 55.34 84 PRO A C 1
ATOM 645 O O . PRO A 1 84 ? 19.557 21.170 -26.234 1.00 55.34 84 PRO A O 1
ATOM 648 N N . LEU A 1 85 ? 19.224 21.228 -24.026 1.00 62.91 85 LEU A N 1
ATOM 649 C CA . LEU A 1 85 ? 17.839 20.741 -24.063 1.00 62.91 85 LEU A CA 1
ATOM 650 C C . LEU A 1 85 ? 16.847 21.867 -23.740 1.00 62.91 85 LEU A C 1
ATOM 652 O O . LEU A 1 85 ? 15.841 21.660 -23.067 1.00 62.91 85 LEU A O 1
ATOM 656 N N . LEU A 1 86 ? 17.132 23.074 -24.231 1.00 58.38 86 LEU A N 1
ATOM 657 C CA . LEU A 1 86 ? 16.191 24.190 -24.220 1.00 58.38 86 LEU A CA 1
ATOM 658 C C . LEU A 1 86 ? 15.472 24.259 -25.564 1.00 58.38 86 LEU A C 1
ATOM 660 O O . LEU A 1 86 ? 15.820 25.053 -26.430 1.00 58.38 86 LEU A O 1
ATOM 664 N N . LEU A 1 87 ? 14.471 23.396 -25.716 1.00 47.88 87 LEU A N 1
ATOM 665 C CA . LEU A 1 87 ? 13.282 23.664 -26.525 1.00 47.88 87 LEU A CA 1
ATOM 666 C C . LEU A 1 87 ? 12.194 22.665 -26.123 1.00 47.88 87 LEU A C 1
ATOM 668 O O . LEU A 1 87 ? 11.931 21.680 -26.804 1.00 47.88 87 LEU A O 1
ATOM 672 N N . TRP A 1 88 ? 11.582 22.921 -24.969 1.00 45.09 88 TRP A N 1
ATOM 673 C CA . TRP A 1 88 ? 10.237 22.440 -24.683 1.00 45.09 88 TRP A CA 1
ATOM 674 C C . TRP A 1 88 ? 9.424 23.646 -24.193 1.00 45.09 88 TRP A C 1
ATOM 676 O O . TRP A 1 88 ? 9.576 24.125 -23.071 1.00 45.09 88 TRP A O 1
ATOM 686 N N . ILE A 1 89 ? 8.669 24.221 -25.126 1.00 53.19 89 ILE A N 1
ATOM 687 C CA . ILE A 1 89 ? 7.416 24.930 -24.856 1.00 53.19 89 ILE A CA 1
ATOM 688 C C . ILE A 1 89 ? 6.319 23.967 -25.289 1.00 53.19 89 ILE A C 1
ATOM 690 O O . ILE A 1 89 ? 6.515 23.335 -26.354 1.00 53.19 89 ILE A O 1
#

Secondary structure (DSSP, 8-state):
-HHHHHHHHHHTS--EEEETTEEEE-HHHHHHHHHHHHHHHHHHHHHHHHHS-TT---------HHHIIIIIHHHHHHHT-S-------

pLDDT: mean 75.69, std 12.43, range [45.09, 90.5]

Radius of gyration: 21.07 Å; chains: 1; bounding box: 46×36×44 Å

Sequence (89 aa):
MLVATHLEVMIGRQLFVRAARGVTLTPVGEQYLKDISGLLQSLEVATERAASDVSLDCLRLHSSPSFGLLWLMPRLESFRGPSPLLLWI

Foldseek 3Di:
DVVQVVVCVVVVHQQWDDDPVGIDGDPVVVVVCVVCVVVVVVVVVVVCVVPDDPPDPDDDDDDDPCCVPVPVVVVVVVVVPPDPPPDDD

InterPro domains:
  IPR000847 LysR, HTH, N-terminal domain [PS50931] (1-26)
  IPR036388 Winged helix-like DNA-binding domain superfamily [G3DSA:1.10.10.10] (4-54)
  IPR036390 Winged helix DNA-binding domain superfamily [SSF46785] (6-77)
  IPR058163 LysR-type transcriptional regulator, proteobacterial-type [PTHR30537] (6-82)

Organism: NCBI:txid359110